Protein AF-A0A2C5Y3P7-F1 (afdb_monomer)

Solvent-accessible surface area (backbone atoms only — not comparable to full-atom values): 7846 Å² total; per-residue (Å²): 135,86,80,81,77,82,75,78,79,80,78,92,64,66,50,72,82,39,61,13,86,66,59,70,46,66,52,39,52,64,90,70,62,81,72,50,82,83,71,26,72,79,76,81,75,73,49,74,67,61,52,68,69,34,77,86,72,50,76,77,79,73,74,71,66,70,70,76,80,82,72,63,94,60,60,68,59,57,53,50,53,54,53,49,55,54,51,51,56,51,49,57,53,50,54,54,53,52,56,61,58,69,69,68,71,80,81,82,78,82,78,84,81,79,88,130

Foldseek 3Di:
DDDDDPDDDDPDAQPQPDAEPFQRDGRDYVVPDPDDNVNRDDPPDQDPVSVVPPPVPPPPPPCPPPPPPPDDPCPVVVVVVVVVVVVVVVVVVVVVVVVVVVPPDDDDDDDDDDDD

pLDDT: mean 73.57, std 14.07, range [42.94, 91.94]

Secondary structure (DSSP, 8-state):
-------PPP-SS--TTPBPTTT--BSS-TTS----TTTS----PPPHHHHHT-TTTS--------------TTHHHHHHHHHHHHHHHHHHHHHHHHHHHHT-------------

Mean predicted aligned error: 20.11 Å

Radius of gyration: 40.2 Å; Cα contacts (8 Å, |Δi|>4): 45; chains: 1; bounding box: 85×84×65 Å

Sequence (116 aa):
MYSHRSRGRPVRSTPAGVQCQKCLKRGHYSYECKASTQERPYAARPSRTQQLQNPKLVPKLTNEALEPLEKKKGVADEELAKREAARAKKQDSEELDDLATSSHTPQVVVVSKAST

Organism: NCBI:txid1399860

Structure (mmCIF, N/CA/C/O backbone):
data_AF-A0A2C5Y3P7-F1
#
_entry.id   AF-A0A2C5Y3P7-F1
#
loop_
_atom_site.group_PDB
_atom_site.id
_atom_site.type_symbol
_atom_site.label_atom_id
_atom_site.label_alt_id
_atom_site.label_comp_id
_atom_site.label_asym_id
_atom_site.label_entity_id
_atom_site.label_seq_id
_atom_site.pdbx_PDB_ins_code
_atom_site.Cartn_x
_atom_site.Cartn_y
_atom_site.Cartn_z
_atom_site.occupancy
_atom_site.B_iso_or_equiv
_atom_site.auth_seq_id
_atom_site.auth_comp_id
_atom_site.auth_asym_id
_atom_site.auth_atom_id
_atom_site.pdbx_PDB_model_num
ATOM 1 N N . MET A 1 1 ? -4.035 -19.595 12.571 1.00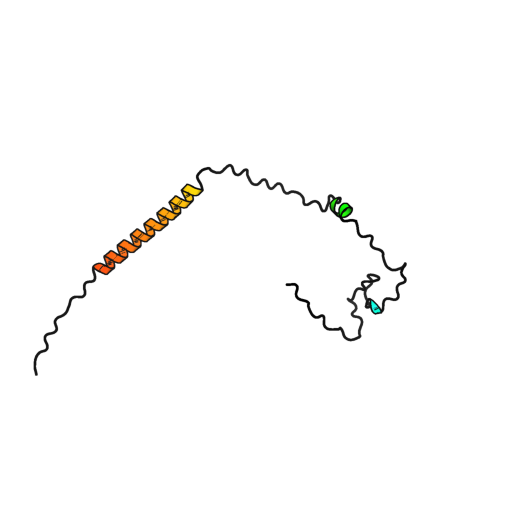 50.81 1 MET A N 1
ATOM 2 C CA . MET A 1 1 ? -3.495 -20.669 11.709 1.00 50.81 1 MET A CA 1
ATOM 3 C C . MET A 1 1 ? -3.625 -2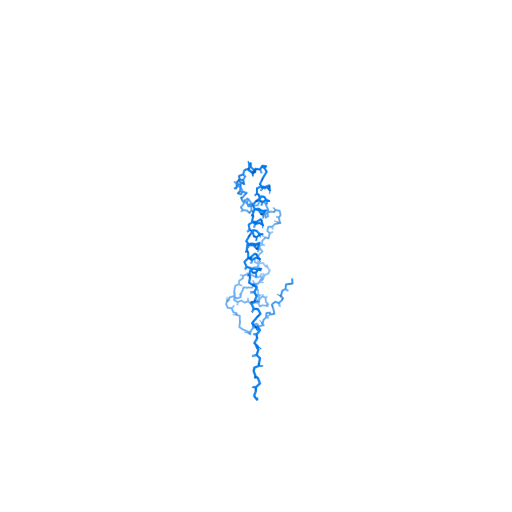0.215 10.261 1.00 50.81 1 MET A C 1
ATOM 5 O O . MET A 1 1 ? -4.738 -20.181 9.757 1.00 50.81 1 MET A O 1
ATOM 9 N N . TYR A 1 2 ? -2.551 -19.750 9.618 1.00 53.50 2 TYR A N 1
ATOM 10 C CA . TYR A 1 2 ? -2.636 -19.266 8.234 1.00 53.50 2 TYR A CA 1
ATOM 11 C C . TYR A 1 2 ? -2.493 -20.445 7.269 1.00 53.50 2 TYR A C 1
ATOM 13 O O . TYR A 1 2 ? -1.432 -21.055 7.176 1.00 53.50 2 TYR A O 1
ATOM 21 N N . SER A 1 3 ? -3.577 -20.789 6.576 1.00 48.97 3 SER A N 1
ATOM 22 C CA . SER A 1 3 ? -3.601 -21.870 5.593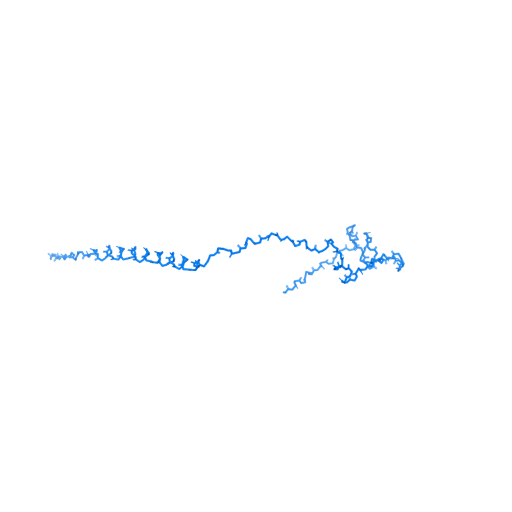 1.00 48.97 3 SER A CA 1
ATOM 23 C C . SER A 1 3 ? -2.714 -21.528 4.394 1.00 48.97 3 SER A C 1
ATOM 25 O O . SER A 1 3 ? -3.019 -20.626 3.608 1.00 48.97 3 SER A O 1
ATOM 27 N N . HIS A 1 4 ? -1.628 -22.279 4.218 1.00 55.91 4 HI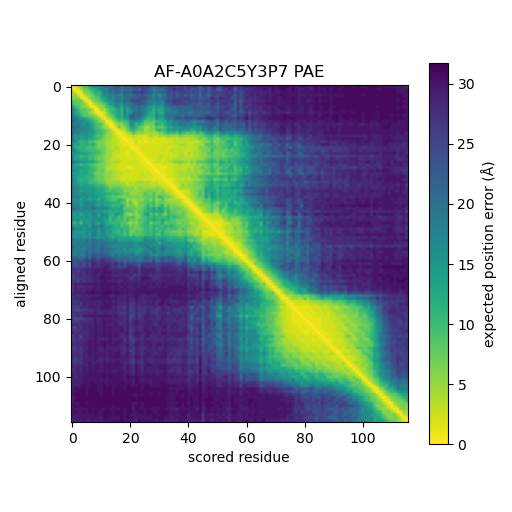S A N 1
ATOM 28 C CA . HIS A 1 4 ? -0.821 -22.237 3.005 1.00 55.91 4 HIS A CA 1
ATOM 29 C C . HIS A 1 4 ? -1.607 -22.885 1.863 1.00 55.91 4 HIS A C 1
ATOM 31 O O . HIS A 1 4 ? -1.617 -24.100 1.696 1.00 55.91 4 HIS A O 1
ATOM 37 N N . ARG A 1 5 ? -2.300 -22.061 1.072 1.00 57.34 5 ARG A N 1
ATOM 38 C CA . ARG A 1 5 ? -2.889 -22.493 -0.198 1.00 57.34 5 ARG A CA 1
ATOM 39 C C . ARG A 1 5 ? -1.767 -22.913 -1.144 1.00 57.34 5 ARG A C 1
ATOM 41 O O . ARG A 1 5 ? -1.060 -22.067 -1.693 1.00 57.34 5 ARG A O 1
ATOM 48 N N . SER A 1 6 ? -1.624 -24.220 -1.323 1.00 52.88 6 SER A N 1
ATOM 49 C CA . SER A 1 6 ? -0.765 -24.861 -2.314 1.00 52.88 6 SER A CA 1
ATOM 50 C C . SER A 1 6 ? -1.168 -24.381 -3.709 1.00 52.88 6 SER A C 1
ATOM 52 O O . SER A 1 6 ? -2.187 -24.793 -4.259 1.00 52.88 6 SER A O 1
ATOM 54 N N . ARG A 1 7 ? -0.404 -23.439 -4.270 1.00 62.91 7 ARG A N 1
ATOM 55 C CA . ARG A 1 7 ? -0.631 -22.918 -5.622 1.00 62.91 7 ARG A CA 1
ATOM 56 C C . ARG A 1 7 ? -0.181 -23.972 -6.629 1.00 62.91 7 ARG A C 1
ATOM 58 O O . ARG A 1 7 ? 1.017 -24.197 -6.782 1.00 62.91 7 ARG A O 1
ATOM 65 N N . GLY A 1 8 ? -1.141 -24.600 -7.306 1.00 61.78 8 GLY A N 1
ATOM 66 C CA . GLY A 1 8 ? -0.876 -25.448 -8.467 1.00 61.78 8 GLY A CA 1
ATOM 67 C C . GLY A 1 8 ? -0.000 -24.709 -9.480 1.00 61.78 8 GLY A C 1
ATOM 68 O O . GLY A 1 8 ? -0.229 -23.533 -9.773 1.00 61.78 8 GLY A O 1
ATOM 69 N N . ARG A 1 9 ? 1.046 -25.385 -9.966 1.00 63.88 9 ARG A N 1
ATOM 70 C CA . ARG A 1 9 ? 2.010 -24.832 -10.921 1.00 63.88 9 ARG A CA 1
ATOM 71 C C . ARG A 1 9 ? 1.315 -24.652 -12.278 1.00 63.88 9 ARG A C 1
ATOM 73 O O . ARG A 1 9 ? 0.913 -25.655 -12.862 1.00 63.88 9 ARG A O 1
ATOM 80 N N . PRO A 1 10 ? 1.177 -23.424 -12.804 1.00 62.03 10 PRO A N 1
ATOM 81 C CA . PRO A 1 10 ? 0.573 -23.226 -14.114 1.00 62.03 10 PRO A CA 1
ATOM 82 C C . PRO A 1 10 ? 1.463 -23.826 -15.214 1.00 62.03 10 PRO A C 1
ATOM 84 O O . PRO A 1 10 ? 2.692 -23.695 -15.201 1.00 62.03 10 PRO A O 1
ATOM 87 N N . VAL A 1 11 ? 0.829 -24.527 -16.153 1.00 60.88 11 VAL A N 1
ATOM 88 C CA . VAL A 1 11 ? 1.457 -25.183 -17.305 1.00 60.88 11 VAL A CA 1
ATOM 89 C C . VAL A 1 11 ? 1.797 -24.151 -18.383 1.00 60.88 11 VAL A C 1
ATOM 91 O O . VAL A 1 11 ? 0.906 -23.631 -19.033 1.00 60.88 11 VAL A O 1
ATOM 94 N N . ARG A 1 12 ? 3.101 -23.869 -18.517 1.00 67.06 12 ARG A N 1
ATOM 95 C CA . ARG A 1 12 ? 3.907 -23.354 -19.657 1.00 67.06 12 ARG A CA 1
ATOM 96 C C . ARG A 1 12 ? 3.407 -22.225 -20.586 1.00 67.06 12 ARG A C 1
ATOM 98 O O . ARG A 1 12 ? 4.246 -21.703 -21.308 1.00 67.06 12 ARG A O 1
ATOM 105 N N . SER A 1 13 ? 2.158 -21.777 -20.568 1.00 66.06 13 SER A N 1
ATOM 106 C CA . SER A 1 13 ? 1.719 -20.562 -21.270 1.00 66.06 13 SER A CA 1
ATOM 107 C C . SER A 1 13 ? 1.664 -19.396 -20.291 1.00 66.06 13 SER A C 1
ATOM 109 O O . SER A 1 13 ? 0.996 -19.510 -19.264 1.00 66.06 13 SER A O 1
ATOM 111 N N . THR A 1 14 ? 2.340 -18.282 -20.587 1.00 68.94 14 THR A N 1
ATOM 112 C CA . THR A 1 14 ? 2.212 -17.029 -19.832 1.00 68.94 14 THR A CA 1
ATOM 113 C C . THR A 1 14 ? 0.770 -16.532 -19.927 1.00 68.94 14 THR A C 1
ATOM 115 O O . THR A 1 14 ? 0.329 -16.103 -20.992 1.00 68.94 14 THR A O 1
ATOM 118 N N . PRO A 1 15 ? -0.022 -16.587 -18.845 1.00 75.12 15 PRO A N 1
ATOM 119 C CA . PRO A 1 15 ? -1.387 -16.103 -18.905 1.00 75.12 15 PRO A CA 1
ATOM 120 C C . PRO A 1 15 ? -1.346 -14.575 -19.016 1.00 75.12 15 PRO A C 1
ATOM 122 O O . PRO A 1 15 ? -0.616 -13.906 -18.279 1.00 75.12 15 PRO A O 1
ATOM 125 N N . ALA A 1 16 ? -2.159 -14.009 -19.909 1.00 74.31 16 ALA A N 1
ATOM 126 C CA . ALA A 1 16 ? -2.210 -12.566 -20.174 1.00 74.31 16 ALA A CA 1
ATOM 127 C C . ALA A 1 16 ? -2.473 -11.711 -18.911 1.00 74.31 16 ALA A C 1
ATOM 129 O O . ALA A 1 16 ? -2.111 -10.536 -18.857 1.00 74.31 16 ALA A O 1
ATOM 130 N N . GLY A 1 17 ? -3.065 -12.305 -17.868 1.00 82.94 17 GLY A N 1
ATOM 131 C CA . GLY A 1 17 ? -3.329 -11.656 -16.582 1.00 82.94 17 GLY A CA 1
ATOM 132 C C . GLY A 1 17 ? -2.172 -11.664 -15.574 1.00 82.94 17 GLY A C 1
ATOM 133 O O . GLY A 1 17 ? -2.274 -10.981 -14.557 1.00 82.94 17 GLY A O 1
ATOM 134 N N . VAL A 1 18 ? -1.076 -12.403 -15.802 1.00 87.56 18 VAL A N 1
ATOM 135 C CA . VAL A 1 18 ? 0.045 -12.419 -14.846 1.00 87.56 18 VAL A CA 1
ATOM 136 C C . VAL A 1 18 ? 0.816 -11.108 -14.918 1.00 87.56 18 VAL A C 1
ATOM 138 O O . VAL A 1 18 ? 1.351 -10.729 -15.961 1.00 87.56 18 VAL A O 1
ATOM 141 N N . GLN A 1 19 ? 0.878 -10.430 -13.771 1.00 89.88 19 GLN A N 1
ATOM 142 C CA . GLN A 1 19 ? 1.696 -9.246 -13.558 1.00 89.88 19 GLN A CA 1
ATOM 143 C C . GLN A 1 19 ? 3.057 -9.645 -12.984 1.00 89.88 19 GLN A C 1
ATOM 145 O O . GLN A 1 19 ? 3.157 -10.317 -11.954 1.00 89.88 19 GLN A O 1
ATOM 150 N N . CYS A 1 20 ? 4.120 -9.193 -13.636 1.00 90.75 20 CYS A N 1
ATOM 151 C CA . CYS A 1 20 ? 5.478 -9.401 -13.175 1.00 90.75 20 CYS A CA 1
ATOM 152 C C . CYS A 1 20 ? 5.769 -8.543 -11.933 1.00 90.75 20 CYS A C 1
ATOM 154 O O . CYS A 1 20 ? 5.666 -7.322 -11.973 1.00 90.75 20 CYS A O 1
ATOM 156 N N . GLN A 1 21 ? 6.225 -9.157 -10.837 1.00 88.12 21 GLN A N 1
ATOM 157 C CA . GLN A 1 21 ? 6.600 -8.437 -9.605 1.00 88.12 21 GLN A CA 1
ATOM 158 C C . GLN A 1 21 ? 7.848 -7.551 -9.759 1.00 88.12 21 GLN A C 1
ATOM 160 O O . GLN A 1 21 ? 8.108 -6.700 -8.915 1.00 88.12 21 GLN A O 1
ATOM 165 N N . LYS A 1 22 ? 8.656 -7.768 -10.807 1.00 90.06 22 LYS A N 1
ATOM 166 C CA . LYS A 1 22 ? 9.919 -7.048 -11.013 1.00 90.06 22 LYS A CA 1
ATOM 167 C C . LYS A 1 22 ? 9.739 -5.727 -11.751 1.00 90.06 22 LYS A C 1
ATOM 169 O O . LYS A 1 22 ? 10.407 -4.768 -11.384 1.00 90.06 22 LYS A O 1
ATOM 174 N N . CYS A 1 23 ? 8.907 -5.707 -12.790 1.00 89.94 23 CYS A N 1
ATOM 175 C CA . CYS A 1 23 ? 8.693 -4.547 -13.661 1.00 89.94 23 CYS A CA 1
ATOM 176 C C . CYS A 1 23 ? 7.237 -4.051 -13.666 1.00 89.94 23 CYS A C 1
ATOM 178 O O . CYS A 1 23 ? 6.935 -3.074 -14.340 1.00 89.94 23 CYS A O 1
ATOM 180 N N . LEU A 1 24 ? 6.333 -4.729 -12.948 1.00 88.50 24 LEU A N 1
ATOM 181 C CA . LEU A 1 24 ? 4.904 -4.417 -12.822 1.00 88.50 24 LEU A CA 1
ATOM 182 C C . LEU A 1 24 ? 4.096 -4.452 -14.133 1.00 88.50 24 LEU A C 1
ATOM 184 O O . LEU A 1 24 ? 2.907 -4.137 -14.110 1.00 88.50 24 LEU A O 1
ATOM 188 N N . LYS A 1 25 ? 4.686 -4.903 -15.247 1.00 88.56 25 LYS A N 1
ATOM 189 C CA . LYS A 1 25 ? 4.003 -5.125 -16.533 1.00 88.56 25 LYS A CA 1
ATOM 190 C C . LYS A 1 25 ? 3.318 -6.498 -16.572 1.00 88.56 25 LYS A C 1
ATOM 192 O O . LYS A 1 25 ? 3.722 -7.421 -15.861 1.00 88.56 25 LYS A O 1
ATOM 197 N N . ARG A 1 26 ? 2.279 -6.632 -17.400 1.00 89.88 26 ARG A N 1
ATOM 198 C CA . ARG A 1 26 ? 1.569 -7.902 -17.642 1.00 89.88 26 ARG A CA 1
ATOM 199 C C . ARG A 1 26 ? 2.179 -8.671 -18.819 1.00 89.88 26 ARG A C 1
ATOM 201 O O . ARG A 1 26 ? 2.864 -8.077 -19.647 1.00 89.88 26 ARG A O 1
ATOM 208 N N . GLY A 1 27 ? 1.929 -9.979 -18.883 1.00 88.62 27 GLY A N 1
ATOM 209 C CA . GLY A 1 27 ? 2.262 -10.824 -20.041 1.00 88.62 27 GLY A CA 1
ATOM 210 C C . GLY A 1 27 ? 3.508 -11.704 -19.898 1.00 88.62 27 GLY A C 1
ATOM 211 O O . GLY A 1 27 ? 3.832 -12.437 -20.825 1.00 88.62 27 GLY A O 1
ATOM 212 N N . HIS A 1 28 ? 4.198 -11.669 -18.754 1.00 89.44 28 HIS A N 1
ATOM 213 C CA . HIS A 1 28 ? 5.319 -12.569 -18.465 1.00 89.44 28 HIS A CA 1
ATOM 214 C C . HIS A 1 28 ? 5.457 -12.840 -16.967 1.00 89.44 28 HIS A C 1
ATOM 216 O O . HIS A 1 28 ? 5.058 -12.029 -16.125 1.00 89.44 28 HIS A O 1
ATOM 222 N N . TYR A 1 29 ? 6.057 -13.977 -16.625 1.00 89.19 29 TYR A N 1
ATOM 223 C CA . TYR A 1 29 ? 6.373 -14.295 -15.238 1.00 89.19 29 TYR A CA 1
ATOM 224 C C . TYR A 1 29 ? 7.629 -13.560 -14.753 1.00 89.19 29 TYR A C 1
ATOM 226 O O . TYR A 1 29 ? 8.492 -13.156 -15.529 1.00 89.19 29 TYR A O 1
ATOM 234 N N . SER A 1 30 ? 7.789 -13.433 -13.433 1.00 88.62 30 SER A N 1
ATOM 235 C CA . SER A 1 30 ? 8.952 -12.765 -12.828 1.00 88.62 30 SER A CA 1
ATOM 236 C C . SER A 1 30 ? 10.306 -13.403 -13.180 1.00 88.62 30 SER A C 1
ATOM 238 O O . SER A 1 30 ? 11.326 -12.709 -13.117 1.00 88.62 30 SER A O 1
ATOM 240 N N . TYR A 1 31 ? 10.329 -14.688 -13.558 1.00 88.38 31 TYR A N 1
ATOM 241 C CA . TYR A 1 31 ? 11.536 -15.406 -13.989 1.00 88.38 31 TYR A CA 1
ATOM 242 C C . TYR A 1 31 ? 11.924 -15.146 -15.456 1.00 88.38 31 TYR A C 1
ATOM 244 O O . TYR A 1 31 ? 13.077 -15.348 -15.809 1.00 88.38 31 TYR A O 1
ATOM 252 N N . GLU A 1 32 ? 11.013 -14.627 -16.283 1.00 89.75 32 GLU A N 1
ATOM 253 C CA . GLU A 1 32 ? 11.247 -14.311 -17.708 1.00 89.75 32 GLU A CA 1
ATOM 254 C C . GLU A 1 32 ? 11.474 -12.809 -17.939 1.00 89.75 32 GLU A C 1
ATOM 256 O O . GLU A 1 32 ? 11.645 -12.348 -19.066 1.00 89.75 32 GLU A O 1
ATOM 261 N N . CYS A 1 33 ? 11.436 -12.015 -16.868 1.00 89.81 33 CYS A N 1
ATOM 262 C CA . CYS A 1 33 ? 11.533 -10.565 -16.935 1.00 89.81 33 CYS A CA 1
ATOM 263 C C . CYS A 1 33 ? 12.931 -10.120 -17.386 1.00 89.81 33 CYS A C 1
ATOM 265 O O . CYS A 1 33 ? 13.885 -10.205 -16.614 1.00 89.81 33 CYS A O 1
ATOM 267 N N . LYS A 1 34 ? 13.010 -9.569 -18.603 1.00 88.50 34 LYS A N 1
ATOM 268 C CA . LYS A 1 34 ? 14.229 -9.000 -19.207 1.00 88.50 34 LYS A CA 1
ATOM 269 C C . LYS A 1 34 ? 14.459 -7.513 -18.896 1.00 88.50 34 LYS A C 1
ATOM 271 O O . LYS A 1 34 ? 15.452 -6.959 -19.345 1.00 88.50 34 LYS A O 1
ATOM 276 N N . ALA A 1 35 ? 13.548 -6.865 -18.165 1.00 86.56 35 ALA A N 1
ATOM 277 C CA . ALA A 1 35 ? 13.666 -5.441 -17.843 1.00 86.56 35 ALA A CA 1
ATOM 278 C C . ALA A 1 35 ? 14.951 -5.156 -17.047 1.00 86.56 35 ALA A C 1
ATOM 280 O O . ALA A 1 35 ? 15.215 -5.815 -16.033 1.00 86.56 35 ALA A O 1
ATOM 281 N N . SER A 1 36 ? 15.716 -4.163 -17.501 1.00 84.19 36 SER A N 1
ATOM 282 C CA . SER A 1 36 ? 16.934 -3.696 -16.836 1.00 84.19 36 SER A CA 1
ATOM 283 C C . SER A 1 36 ? 16.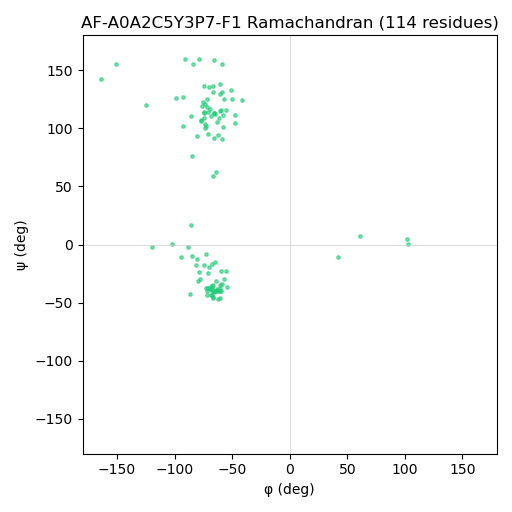617 -3.066 -15.474 1.00 84.19 36 SER A C 1
ATOM 285 O O . SER A 1 36 ? 15.491 -2.639 -15.220 1.00 84.19 36 SER A O 1
ATOM 287 N N . THR A 1 37 ? 17.594 -2.981 -14.565 1.00 78.31 37 THR A N 1
ATOM 288 C CA . THR A 1 37 ? 17.378 -2.418 -13.216 1.00 78.31 37 THR A CA 1
ATOM 289 C C . THR A 1 37 ? 16.844 -0.983 -13.242 1.00 78.31 37 THR A C 1
ATOM 291 O O . THR A 1 37 ? 16.084 -0.623 -12.350 1.00 78.31 37 THR A O 1
ATOM 294 N N . GLN A 1 38 ? 17.178 -0.192 -14.266 1.00 77.62 38 GLN A N 1
ATOM 295 C CA . GLN A 1 38 ? 16.687 1.182 -14.408 1.00 77.62 38 GLN A CA 1
ATOM 296 C C . GLN A 1 38 ? 15.259 1.272 -14.962 1.00 77.62 38 GLN A C 1
ATOM 298 O O . GLN A 1 38 ? 14.511 2.163 -14.581 1.00 77.62 38 GLN A O 1
ATOM 303 N N . GLU A 1 39 ? 14.845 0.328 -15.811 1.00 79.00 39 GLU A N 1
ATOM 304 C CA . GLU A 1 39 ? 13.464 0.257 -16.310 1.00 79.00 39 GLU A CA 1
ATOM 305 C C . GLU A 1 39 ? 12.473 -0.258 -15.265 1.00 79.00 39 GLU A C 1
ATOM 307 O O . GLU A 1 39 ? 11.259 -0.125 -15.437 1.00 79.00 39 GLU A O 1
ATOM 312 N N . ARG A 1 40 ? 12.969 -0.904 -14.203 1.00 83.00 40 ARG A N 1
ATOM 313 C CA . ARG A 1 40 ? 12.134 -1.414 -13.116 1.00 83.00 40 ARG A CA 1
ATOM 314 C C . ARG A 1 40 ? 11.616 -0.222 -12.316 1.00 83.00 40 ARG A C 1
ATOM 316 O O . ARG A 1 40 ? 12.417 0.446 -11.666 1.00 83.00 40 ARG A O 1
ATOM 323 N N . PRO A 1 41 ? 10.295 0.038 -12.320 1.00 84.19 41 PRO A N 1
ATOM 324 C CA . PRO A 1 41 ? 9.754 1.189 -11.618 1.00 84.19 41 PRO A CA 1
ATOM 325 C C . PRO A 1 41 ? 10.065 1.082 -10.126 1.00 84.19 41 PRO A C 1
ATOM 327 O O . PRO A 1 41 ? 9.569 0.182 -9.441 1.00 84.19 41 PRO A O 1
ATOM 330 N N . TYR A 1 42 ? 10.883 2.000 -9.614 1.00 75.88 42 TYR A N 1
ATOM 331 C CA . TYR A 1 42 ? 11.059 2.155 -8.180 1.00 75.88 42 TYR A CA 1
ATOM 332 C C . TYR A 1 42 ? 9.886 2.973 -7.643 1.00 75.88 42 TYR A C 1
ATOM 334 O O . TYR A 1 42 ? 9.891 4.202 -7.661 1.00 75.88 42 TYR A O 1
ATOM 342 N N . ALA A 1 43 ? 8.845 2.283 -7.183 1.00 73.88 43 ALA A N 1
ATOM 343 C CA . ALA A 1 43 ? 7.806 2.924 -6.394 1.00 73.88 43 ALA A CA 1
ATOM 344 C C . ALA A 1 43 ? 8.389 3.213 -5.005 1.00 73.88 43 ALA A C 1
ATOM 346 O O . ALA A 1 43 ? 8.520 2.300 -4.183 1.00 73.88 43 ALA A O 1
ATOM 347 N N . ALA A 1 44 ? 8.769 4.470 -4.757 1.00 80.94 44 ALA A N 1
ATOM 348 C CA . ALA A 1 44 ? 9.203 4.903 -3.437 1.00 80.94 44 ALA A CA 1
ATOM 349 C C . ALA A 1 44 ? 8.094 4.580 -2.431 1.00 80.94 44 ALA A C 1
ATOM 351 O O . ALA A 1 44 ? 6.970 5.077 -2.527 1.00 80.94 44 ALA A O 1
ATOM 352 N N . ARG A 1 45 ? 8.396 3.690 -1.487 1.00 81.00 45 ARG A N 1
ATOM 353 C CA . ARG A 1 45 ? 7.469 3.365 -0.410 1.00 81.00 45 ARG A CA 1
ATOM 354 C C . ARG A 1 45 ? 7.517 4.514 0.591 1.00 81.00 45 ARG A C 1
ATOM 356 O O . ARG A 1 45 ? 8.594 4.744 1.141 1.00 81.00 45 ARG A O 1
ATOM 363 N N . PRO A 1 46 ? 6.402 5.217 0.849 1.00 85.69 46 PRO A N 1
ATOM 364 C CA . PRO A 1 46 ? 6.402 6.236 1.881 1.00 85.69 46 PRO A CA 1
ATOM 365 C C . PRO A 1 46 ? 6.743 5.582 3.217 1.00 85.69 46 PRO A C 1
ATOM 367 O O . PRO A 1 46 ? 6.266 4.477 3.511 1.00 85.69 46 PRO A O 1
ATOM 370 N N . SER A 1 47 ? 7.577 6.250 4.013 1.00 87.62 47 SER A N 1
ATOM 371 C CA . SER A 1 47 ? 7.906 5.774 5.355 1.00 87.62 47 SER A CA 1
ATOM 372 C C . SER A 1 47 ? 6.629 5.664 6.194 1.00 87.62 47 SER A C 1
ATOM 374 O O . SER A 1 47 ? 5.639 6.351 5.940 1.00 87.62 47 SER A O 1
ATOM 376 N N . ARG A 1 48 ? 6.620 4.806 7.220 1.00 84.00 48 ARG A N 1
ATOM 377 C CA . ARG A 1 48 ? 5.452 4.656 8.107 1.00 84.00 48 ARG A CA 1
ATOM 378 C C . ARG A 1 48 ? 5.014 6.003 8.703 1.00 84.00 48 ARG A C 1
ATOM 380 O O . ARG A 1 48 ? 3.822 6.257 8.819 1.00 84.00 48 ARG A O 1
ATOM 387 N N . THR A 1 49 ? 5.963 6.880 9.030 1.00 85.00 49 THR A N 1
ATOM 388 C CA . THR A 1 49 ? 5.681 8.240 9.513 1.00 85.00 49 THR A CA 1
ATOM 389 C C . THR A 1 49 ? 5.064 9.117 8.423 1.00 85.00 49 THR A C 1
ATOM 391 O O . THR A 1 49 ? 4.056 9.767 8.678 1.00 85.00 49 THR A O 1
ATOM 394 N N . GLN A 1 50 ? 5.578 9.064 7.191 1.00 85.25 50 GLN A N 1
ATOM 395 C CA . GLN A 1 50 ? 5.007 9.770 6.038 1.00 85.25 50 GLN A CA 1
ATOM 396 C C . GLN A 1 50 ? 3.601 9.263 5.678 1.00 85.25 50 GLN A C 1
ATOM 398 O O . GLN A 1 50 ? 2.762 10.028 5.215 1.00 85.25 50 GLN A O 1
ATOM 403 N N . GLN A 1 51 ? 3.311 7.981 5.917 1.00 83.44 51 GLN A N 1
ATOM 404 C CA . GLN A 1 51 ? 1.967 7.423 5.756 1.00 83.44 51 GLN A CA 1
ATOM 405 C C . GLN A 1 51 ? 0.993 8.015 6.780 1.00 83.44 51 GLN A C 1
ATOM 407 O O . GLN A 1 51 ? -0.094 8.442 6.399 1.00 83.44 51 GLN A O 1
ATOM 412 N N . LEU A 1 52 ? 1.393 8.090 8.053 1.00 82.19 52 LEU A N 1
ATOM 413 C CA . LEU A 1 52 ? 0.564 8.618 9.143 1.00 82.19 52 LEU A CA 1
ATOM 414 C C . LEU A 1 52 ? 0.359 10.139 9.078 1.00 82.19 52 LEU A C 1
ATOM 416 O O . LEU A 1 52 ? -0.641 10.637 9.578 1.00 82.19 52 LEU A O 1
ATOM 420 N N . GLN A 1 53 ? 1.266 10.872 8.430 1.00 82.81 53 GLN A N 1
ATOM 421 C CA . GLN A 1 53 ? 1.130 12.314 8.198 1.00 82.81 53 GLN A CA 1
ATOM 422 C C . GLN A 1 53 ? 0.078 12.672 7.135 1.00 82.81 53 GLN A C 1
ATOM 424 O O . GLN A 1 53 ? -0.235 13.849 6.969 1.00 82.81 53 GLN A O 1
ATOM 429 N N . ASN A 1 54 ? -0.486 11.698 6.411 1.00 78.62 54 ASN A N 1
ATOM 430 C CA . ASN A 1 54 ? -1.513 11.981 5.414 1.00 78.62 54 ASN A CA 1
ATOM 431 C C . ASN A 1 54 ? -2.850 12.307 6.096 1.00 78.62 54 ASN A C 1
ATOM 433 O O . ASN A 1 54 ? -3.494 11.394 6.620 1.00 78.62 54 ASN A O 1
ATOM 437 N N . PRO A 1 55 ? -3.367 13.544 5.981 1.00 78.06 55 PRO A N 1
ATOM 438 C CA . PRO A 1 55 ? -4.638 13.928 6.600 1.00 78.06 55 PRO A CA 1
ATOM 439 C C . PRO A 1 55 ? -5.841 13.166 6.017 1.00 78.06 55 PRO A C 1
ATOM 441 O O . PRO A 1 55 ? -6.914 13.150 6.602 1.00 78.06 55 PRO A O 1
ATOM 444 N N . LYS A 1 56 ? -5.662 12.507 4.864 1.00 75.25 56 LYS A N 1
ATOM 445 C CA . LYS A 1 56 ? -6.668 11.655 4.211 1.00 75.25 56 LYS A CA 1
ATOM 446 C C . LYS A 1 56 ? -6.790 10.261 4.836 1.00 75.25 56 LYS A C 1
ATOM 448 O O . LYS A 1 56 ? -7.814 9.615 4.654 1.00 75.25 56 LYS A O 1
ATOM 453 N N . LEU A 1 57 ? -5.734 9.785 5.502 1.00 68.94 57 LEU A N 1
ATOM 454 C CA . LEU A 1 57 ? -5.705 8.493 6.196 1.00 68.94 57 LEU A CA 1
ATOM 455 C C . LEU A 1 57 ? -6.053 8.632 7.678 1.00 68.94 57 LEU A C 1
ATOM 457 O O . LEU A 1 57 ? -6.264 7.621 8.342 1.00 68.94 57 LEU A O 1
ATOM 461 N N . VAL A 1 58 ? -6.118 9.865 8.188 1.00 74.06 58 VAL A N 1
ATOM 462 C CA . VAL A 1 58 ? -6.657 10.136 9.516 1.00 74.06 58 VAL A CA 1
ATOM 463 C C . VAL A 1 58 ? -8.142 9.780 9.462 1.00 74.06 58 VAL A C 1
ATOM 465 O O . VAL A 1 58 ? -8.885 10.425 8.713 1.00 74.06 58 VAL A O 1
ATOM 468 N N . PRO A 1 59 ? -8.590 8.740 10.191 1.00 76.12 59 PRO A N 1
ATOM 469 C CA . PRO A 1 59 ? -10.009 8.461 10.281 1.00 76.12 59 PRO A CA 1
ATOM 470 C C . PRO A 1 59 ? -10.669 9.723 10.823 1.00 76.12 59 PRO A C 1
ATOM 472 O O . PRO A 1 59 ? -10.249 10.256 11.853 1.00 76.12 59 PRO A O 1
ATOM 475 N N . LYS A 1 60 ? -11.665 10.240 10.096 1.00 72.31 60 LYS A N 1
ATOM 476 C CA . LYS A 1 60 ? -12.494 11.324 10.614 1.00 72.31 60 LYS A CA 1
ATOM 477 C C . LYS A 1 60 ? -13.091 10.771 11.894 1.00 72.31 60 LYS A C 1
ATOM 479 O O . LYS A 1 60 ? -13.854 9.812 11.822 1.00 72.31 60 LYS A O 1
ATOM 484 N N . LEU A 1 61 ? -12.676 11.312 13.036 1.00 67.25 61 LEU A N 1
ATOM 485 C CA . LEU A 1 61 ? -13.315 11.009 14.301 1.00 67.25 61 LEU A CA 1
ATOM 486 C C . LEU A 1 61 ? -14.745 11.508 14.139 1.00 67.25 61 LEU A C 1
ATOM 488 O O . LEU A 1 61 ? -15.021 12.702 14.254 1.00 67.25 61 LEU A O 1
ATOM 492 N N . THR A 1 62 ? -15.636 10.606 13.740 1.00 65.00 62 THR A N 1
ATOM 493 C CA . THR A 1 62 ? -17.061 10.820 13.846 1.00 65.00 62 THR A CA 1
ATOM 494 C C . THR A 1 62 ? -17.298 10.864 15.338 1.00 65.00 62 THR A C 1
ATOM 496 O O . THR A 1 62 ? -17.495 9.841 15.987 1.00 65.00 62 THR A O 1
ATOM 499 N N . ASN A 1 63 ? -17.240 12.075 15.885 1.00 59.44 63 ASN A N 1
ATOM 500 C CA . ASN A 1 63 ? -17.986 12.425 17.073 1.00 59.44 63 ASN A CA 1
ATOM 501 C C . ASN A 1 63 ? -19.474 12.320 16.694 1.00 59.44 63 ASN A C 1
ATOM 503 O O . ASN A 1 63 ? -20.198 13.310 16.690 1.00 59.44 63 ASN A O 1
ATOM 507 N N . GLU A 1 64 ? -19.934 11.119 16.329 1.00 61.69 64 GLU A N 1
ATOM 508 C CA . GLU A 1 64 ? -21.242 10.681 16.772 1.00 61.69 64 GLU A CA 1
ATOM 509 C C . GLU A 1 64 ? -21.089 10.733 18.276 1.00 61.69 64 GLU A C 1
ATOM 511 O O . GLU A 1 64 ? -20.488 9.855 18.895 1.00 61.69 64 GLU A O 1
ATOM 516 N N . ALA A 1 65 ? -21.440 11.896 18.819 1.00 60.53 65 ALA A N 1
ATOM 517 C CA . ALA A 1 65 ? -21.601 12.086 20.228 1.00 60.53 65 ALA A CA 1
ATOM 518 C C . ALA A 1 65 ? -22.450 10.899 20.659 1.00 60.53 65 ALA A C 1
ATOM 520 O O . ALA A 1 65 ? -23.636 10.835 20.337 1.00 60.53 65 ALA A O 1
ATOM 521 N N . LEU A 1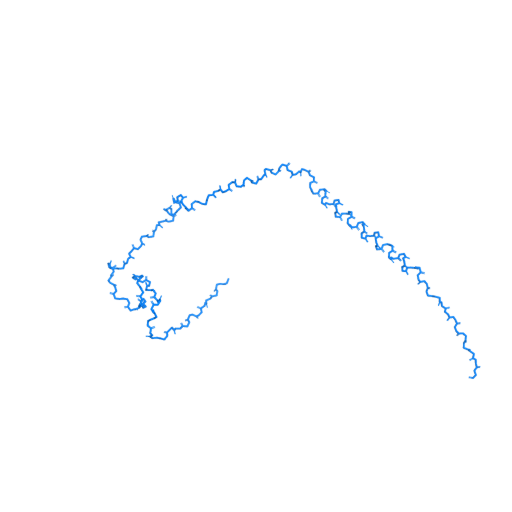 66 ? -21.815 9.920 21.310 1.00 61.62 66 LEU A N 1
ATOM 522 C CA . LEU A 1 66 ? -22.533 9.068 22.229 1.00 61.62 66 LEU A CA 1
ATOM 523 C C . LEU A 1 66 ? -23.300 10.083 23.058 1.00 61.62 66 LEU A C 1
ATOM 525 O O . LEU A 1 66 ? -22.657 10.921 23.703 1.00 61.62 66 LEU A O 1
ATOM 529 N N . GLU A 1 67 ? -24.630 10.113 22.903 1.00 63.62 67 GLU A N 1
ATOM 530 C CA . GLU A 1 67 ? -25.473 10.942 23.752 1.00 63.62 67 GLU A CA 1
ATOM 531 C C . GLU A 1 67 ? -24.900 10.776 25.156 1.00 63.62 67 GLU A C 1
ATOM 533 O O . GLU A 1 67 ? -24.677 9.624 25.566 1.00 63.62 67 GLU A O 1
ATOM 538 N N . PRO A 1 68 ? -24.532 11.875 25.837 1.00 60.28 68 PRO A N 1
ATOM 539 C CA . PRO A 1 68 ? -23.956 11.759 27.159 1.00 60.28 68 PRO A CA 1
ATOM 540 C C . PRO A 1 68 ? -24.901 10.853 27.942 1.00 60.28 68 PRO A C 1
ATOM 542 O O . PRO A 1 68 ? -26.118 11.052 27.907 1.00 60.28 68 PRO A O 1
ATOM 545 N N . LEU A 1 69 ? -24.347 9.777 28.509 1.00 59.75 69 LEU A N 1
ATOM 546 C CA . LEU A 1 69 ? -25.067 8.728 29.230 1.00 59.75 69 LEU A CA 1
ATOM 547 C C . LEU A 1 69 ? -25.660 9.306 30.526 1.00 59.75 69 LEU A C 1
ATOM 549 O O . LEU A 1 69 ? -25.361 8.865 31.628 1.00 59.75 69 LEU A O 1
ATOM 553 N N . GLU A 1 70 ? -26.509 10.318 30.412 1.00 61.09 70 GLU A N 1
ATOM 554 C CA . GLU A 1 70 ? -27.225 10.978 31.496 1.00 61.09 70 GLU A CA 1
ATOM 555 C C . GLU A 1 70 ? -28.525 10.240 31.822 1.00 61.09 70 GLU A C 1
ATOM 557 O O . GLU A 1 70 ? -29.404 10.750 32.515 1.00 61.09 70 GLU A O 1
ATOM 562 N N . LYS A 1 71 ? -28.652 8.989 31.370 1.00 59.88 71 LYS A N 1
ATOM 563 C CA . LYS A 1 71 ? -29.703 8.082 31.812 1.00 59.88 71 LYS A CA 1
ATOM 564 C C . LYS A 1 71 ? -29.061 6.798 32.335 1.00 59.88 71 LYS A C 1
ATOM 566 O O . LYS A 1 71 ? -28.406 6.113 31.568 1.00 59.88 71 LYS A O 1
ATOM 571 N N . LYS A 1 72 ? -29.219 6.349 33.578 1.00 60.94 72 LYS A N 1
ATOM 572 C CA . LYS A 1 72 ? -29.966 6.779 34.770 1.00 60.94 72 LYS A CA 1
ATOM 573 C C . LYS A 1 72 ? -29.327 5.992 35.931 1.00 60.94 72 LYS A C 1
ATOM 575 O O . LYS A 1 72 ? -29.012 4.815 35.755 1.00 60.94 72 LYS A O 1
ATOM 580 N N . LYS A 1 73 ? -29.170 6.573 37.123 1.00 67.00 73 LYS A N 1
ATOM 581 C CA . LYS A 1 73 ? -28.990 5.747 38.334 1.00 67.00 73 LYS A CA 1
ATOM 582 C C . LYS A 1 73 ? -30.232 4.841 38.460 1.00 67.00 73 LYS A C 1
ATOM 584 O O . LYS A 1 73 ? -31.334 5.355 38.307 1.00 67.00 73 LYS A O 1
ATOM 589 N N . GLY A 1 74 ? -30.062 3.534 38.679 1.00 71.62 74 GLY A N 1
ATOM 590 C CA . GLY A 1 74 ? -31.181 2.603 38.930 1.00 71.62 74 GLY A CA 1
ATOM 591 C C . GLY A 1 74 ? -31.643 1.710 37.765 1.00 71.62 74 GLY A C 1
ATOM 592 O O . GLY A 1 74 ? -32.594 0.958 37.935 1.00 71.62 74 GLY A O 1
ATOM 593 N N . VAL A 1 75 ? -30.974 1.712 36.601 1.00 78.62 75 VAL A N 1
ATOM 594 C CA . VAL A 1 75 ? -31.315 0.774 35.498 1.00 78.62 75 VAL A CA 1
ATOM 595 C C . VAL A 1 75 ? -31.147 -0.695 35.921 1.00 78.62 75 VAL A C 1
ATOM 597 O O . VAL A 1 75 ? -31.935 -1.547 35.520 1.00 78.62 75 VAL A O 1
ATOM 600 N N . ALA A 1 76 ? -30.157 -0.981 36.772 1.00 80.19 76 ALA A N 1
ATOM 601 C CA . ALA A 1 76 ? -29.919 -2.321 37.303 1.00 80.19 76 ALA A CA 1
ATOM 602 C C . ALA A 1 76 ? -31.067 -2.809 38.207 1.00 80.19 76 ALA A C 1
ATOM 604 O O . ALA A 1 76 ? -31.483 -3.960 38.094 1.00 80.19 76 ALA A O 1
ATOM 605 N N . ASP A 1 77 ? -31.621 -1.930 39.048 1.00 87.31 77 ASP A N 1
ATOM 606 C CA . ASP A 1 77 ? -32.723 -2.273 39.956 1.00 87.31 77 ASP A CA 1
ATOM 607 C C . ASP A 1 77 ? -34.023 -2.533 39.179 1.00 87.31 77 ASP A C 1
ATOM 609 O O . ASP A 1 77 ? -34.752 -3.480 39.471 1.00 87.31 77 ASP A O 1
ATOM 613 N N . GLU A 1 78 ? -34.284 -1.752 38.122 1.00 84.31 78 GLU A N 1
ATOM 614 C CA . GLU A 1 78 ? -35.419 -1.984 37.221 1.00 84.31 78 GLU A CA 1
ATOM 615 C C . GLU A 1 78 ? -35.321 -3.330 36.486 1.00 84.31 78 GLU A C 1
ATOM 617 O O . GLU A 1 78 ? -36.336 -3.994 36.258 1.00 84.31 78 GLU A O 1
ATOM 622 N N . GLU A 1 79 ? -34.118 -3.734 36.074 1.00 87.44 79 GLU A N 1
ATOM 623 C CA . GLU A 1 79 ? -33.902 -5.008 35.385 1.00 87.44 79 GLU A CA 1
ATOM 624 C C . GLU A 1 79 ? -34.039 -6.202 36.343 1.00 87.44 79 GLU A C 1
ATOM 626 O O . GLU A 1 79 ? -34.679 -7.202 35.998 1.00 87.44 79 GLU A O 1
ATOM 631 N N . LEU A 1 80 ? -33.520 -6.075 37.570 1.00 89.38 80 LEU A N 1
ATOM 632 C CA . LEU A 1 80 ? -33.678 -7.080 38.623 1.00 89.38 80 LEU A CA 1
ATOM 633 C C . LEU A 1 80 ? -35.150 -7.266 39.013 1.00 89.38 80 LEU A C 1
ATOM 635 O O . LEU A 1 80 ? -35.631 -8.400 39.011 1.00 89.38 80 LEU A O 1
ATOM 639 N N . ALA A 1 81 ? -35.895 -6.177 39.223 1.00 91.00 81 ALA A N 1
ATOM 640 C CA . ALA A 1 81 ? -37.319 -6.234 39.556 1.00 91.00 81 ALA A CA 1
ATOM 641 C C . ALA A 1 81 ? -38.153 -6.915 38.454 1.00 91.00 81 ALA A C 1
ATOM 643 O O . ALA A 1 81 ? -39.031 -7.732 38.738 1.00 91.00 81 ALA A O 1
ATOM 644 N N . LYS A 1 82 ? -37.853 -6.649 37.173 1.00 91.31 82 LYS A N 1
ATOM 645 C CA . LYS A 1 82 ? -38.510 -7.330 36.039 1.00 91.31 82 LYS A CA 1
ATOM 646 C C . LYS A 1 82 ? -38.235 -8.833 36.039 1.00 91.31 82 LYS A C 1
ATOM 648 O O . LYS A 1 82 ? -39.132 -9.625 35.745 1.00 91.31 82 LYS A O 1
ATOM 653 N N . ARG A 1 83 ? -37.002 -9.234 36.361 1.00 90.94 83 ARG A N 1
ATOM 654 C CA . ARG A 1 83 ? -36.594 -10.643 36.389 1.00 90.94 83 ARG A CA 1
ATOM 655 C C . ARG A 1 83 ? -37.217 -11.398 37.564 1.00 90.94 83 ARG A C 1
ATOM 657 O O . ARG A 1 83 ? -37.611 -12.549 37.388 1.00 90.94 83 ARG A O 1
ATOM 664 N N . GLU A 1 84 ? -37.342 -10.764 38.726 1.00 91.94 84 GLU A N 1
ATOM 665 C CA . GLU A 1 84 ? -38.036 -11.332 39.888 1.00 91.94 84 GLU A CA 1
ATOM 666 C C . GLU A 1 84 ? -39.539 -11.458 39.649 1.00 91.94 84 GLU A C 1
ATOM 668 O O . GLU A 1 84 ? -40.097 -12.528 39.881 1.00 91.94 84 GLU A O 1
ATOM 673 N N . ALA A 1 85 ? -40.179 -10.438 39.070 1.00 90.19 85 ALA A N 1
ATOM 674 C CA . ALA A 1 85 ? -41.592 -10.505 38.702 1.00 90.19 85 ALA A CA 1
ATOM 675 C C . ALA A 1 85 ? -41.881 -11.622 37.683 1.00 90.19 85 ALA A C 1
ATOM 677 O O . ALA A 1 85 ? -42.910 -12.290 37.763 1.00 90.19 85 ALA A O 1
ATOM 678 N N . ALA A 1 86 ? -40.974 -11.862 36.730 1.00 89.81 86 ALA A N 1
ATOM 679 C CA . ALA A 1 86 ? -41.090 -12.989 35.806 1.00 89.81 86 ALA A CA 1
ATOM 680 C C . ALA A 1 86 ? -40.943 -14.346 36.517 1.00 89.81 86 ALA A C 1
ATOM 682 O O . ALA A 1 86 ? -41.606 -15.311 36.144 1.00 89.81 86 ALA A O 1
ATOM 683 N N . ARG A 1 87 ? -40.087 -14.420 37.544 1.00 87.75 87 ARG A N 1
ATOM 684 C CA . ARG A 1 87 ? -39.867 -15.639 38.327 1.00 87.75 87 ARG A CA 1
ATOM 685 C C . ARG A 1 87 ? -41.072 -15.957 39.219 1.00 87.75 87 ARG A C 1
ATOM 687 O O . ARG A 1 87 ? -41.510 -17.099 39.213 1.00 87.75 87 ARG A O 1
ATOM 694 N N . ALA A 1 88 ? -41.644 -14.951 39.882 1.00 89.38 88 ALA A N 1
ATOM 695 C CA . ALA A 1 88 ? -42.856 -15.091 40.692 1.00 89.38 88 ALA A CA 1
ATOM 696 C C . ALA A 1 88 ? -44.049 -15.575 39.853 1.00 89.38 88 ALA A C 1
ATOM 698 O O . ALA A 1 88 ? -44.691 -16.555 40.199 1.00 89.38 88 ALA A O 1
ATOM 699 N N . LYS A 1 89 ? -44.266 -14.989 38.667 1.00 87.12 89 LYS A N 1
ATOM 700 C CA . LYS A 1 89 ? -45.335 -15.430 37.751 1.00 87.12 89 LYS A CA 1
ATOM 701 C C . LYS A 1 89 ? -45.212 -16.894 37.320 1.00 87.12 89 LYS A C 1
ATOM 703 O O . LYS A 1 89 ? -46.228 -17.539 37.094 1.00 87.12 89 LYS A O 1
ATOM 708 N N . LYS A 1 90 ? -43.982 -17.399 37.164 1.00 86.12 90 LYS A N 1
ATOM 709 C CA . LYS A 1 90 ? -43.734 -18.803 36.810 1.00 86.12 90 LYS A CA 1
ATOM 710 C C . LYS A 1 90 ? -44.027 -19.739 37.986 1.00 86.12 90 LYS A C 1
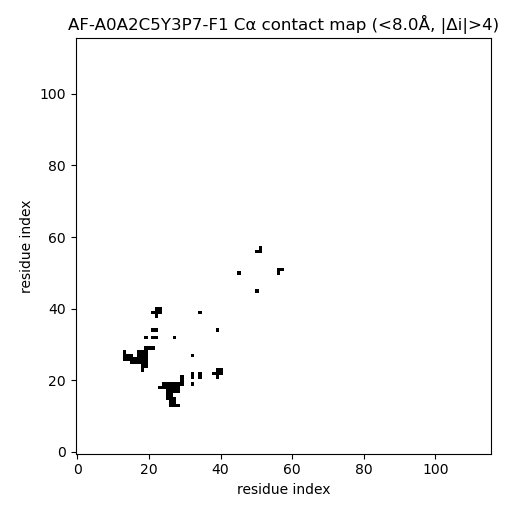ATOM 712 O O . LYS A 1 90 ? -44.566 -20.815 37.770 1.00 86.12 90 LYS A O 1
ATOM 717 N N . GLN A 1 91 ? -43.703 -19.312 39.206 1.00 83.62 91 GLN A N 1
ATOM 718 C CA . GLN A 1 91 ? -44.014 -20.067 40.421 1.00 83.62 91 GLN A CA 1
ATOM 719 C C . GLN A 1 91 ? -45.523 -20.143 40.660 1.00 83.62 91 GLN A C 1
ATOM 721 O O . GLN A 1 91 ? -46.027 -21.239 40.867 1.00 83.62 91 GLN A O 1
ATOM 726 N N . ASP A 1 92 ? -46.245 -19.028 40.511 1.00 82.56 92 ASP A N 1
ATOM 727 C CA . ASP A 1 92 ? -47.707 -19.016 40.633 1.00 82.56 92 ASP A CA 1
ATOM 728 C C . ASP A 1 92 ? -48.366 -19.950 39.603 1.00 82.56 92 ASP A C 1
ATOM 730 O O . ASP A 1 92 ? -49.317 -20.655 39.928 1.00 82.56 92 ASP A O 1
ATOM 734 N N . SER A 1 93 ? -47.867 -19.996 38.358 1.00 81.00 93 SER A N 1
ATOM 735 C CA . SER A 1 93 ? -48.399 -20.938 37.362 1.00 81.00 93 SER A CA 1
ATOM 736 C C . SER A 1 93 ? -48.126 -22.399 37.723 1.00 81.00 93 SER A C 1
ATOM 738 O O . SER A 1 93 ? -49.020 -23.224 37.583 1.00 81.00 93 SER A O 1
ATOM 740 N N . GLU A 1 94 ? -46.925 -22.709 38.223 1.00 78.50 94 GLU A N 1
ATOM 741 C CA . GLU A 1 94 ? -46.547 -24.074 38.612 1.00 78.50 94 GLU A CA 1
ATOM 742 C C . GLU A 1 94 ? -47.355 -24.546 39.837 1.00 78.50 94 GLU A C 1
ATOM 744 O O . GLU A 1 94 ? -47.857 -25.666 39.839 1.00 78.50 94 GLU A O 1
ATOM 749 N N . GLU A 1 95 ? -47.596 -23.674 40.824 1.00 81.94 95 GLU A N 1
ATOM 750 C CA . GLU A 1 95 ? -48.420 -23.982 42.003 1.00 81.94 95 GLU A CA 1
ATOM 751 C C . GLU A 1 95 ? -49.881 -24.294 41.633 1.00 81.94 95 GLU A C 1
ATOM 753 O O . GLU A 1 95 ? -50.490 -25.214 42.184 1.00 81.94 95 GLU A O 1
ATOM 758 N N . LEU A 1 96 ? -50.447 -23.571 40.662 1.00 76.06 96 LEU A N 1
ATOM 759 C CA . LEU A 1 96 ? -51.799 -23.842 40.167 1.00 76.06 96 LEU A CA 1
ATOM 760 C C . LEU A 1 96 ? -51.886 -25.180 39.411 1.00 76.06 96 LEU A C 1
ATOM 762 O O . LEU A 1 96 ? -52.890 -25.886 39.542 1.00 76.06 96 LEU A O 1
ATOM 766 N N . ASP A 1 97 ? -50.842 -25.554 38.666 1.00 74.25 97 ASP A N 1
ATOM 767 C CA . ASP A 1 97 ? -50.752 -26.841 37.964 1.00 74.25 97 ASP A CA 1
ATOM 768 C C . ASP A 1 97 ? -50.560 -28.030 38.940 1.00 74.25 97 ASP A C 1
ATOM 770 O O . ASP A 1 97 ? -51.168 -29.095 38.767 1.00 74.25 97 ASP A O 1
ATOM 774 N N . ASP A 1 98 ? -49.790 -27.854 40.018 1.00 71.19 98 ASP A N 1
ATOM 775 C CA . ASP A 1 98 ? -49.613 -28.858 41.081 1.00 71.19 98 ASP A CA 1
ATOM 776 C C . ASP A 1 98 ? -50.906 -29.081 41.896 1.00 71.19 98 ASP A C 1
ATOM 778 O O . ASP A 1 98 ? -51.281 -30.214 42.225 1.00 71.19 98 ASP A O 1
ATOM 782 N N . LEU A 1 99 ? -51.671 -28.019 42.168 1.00 64.81 99 LEU A N 1
ATOM 783 C CA . LEU A 1 99 ? -52.982 -28.138 42.818 1.00 64.81 99 LEU A CA 1
ATOM 784 C C . LEU A 1 99 ? -54.011 -28.832 41.913 1.00 64.81 99 LEU A C 1
ATOM 786 O O . LEU A 1 99 ? -54.803 -29.646 42.398 1.00 64.81 99 LEU A O 1
ATOM 790 N N . ALA A 1 100 ? -53.970 -28.580 40.601 1.00 64.19 100 ALA A N 1
ATOM 791 C CA . ALA A 1 100 ? -54.826 -29.258 39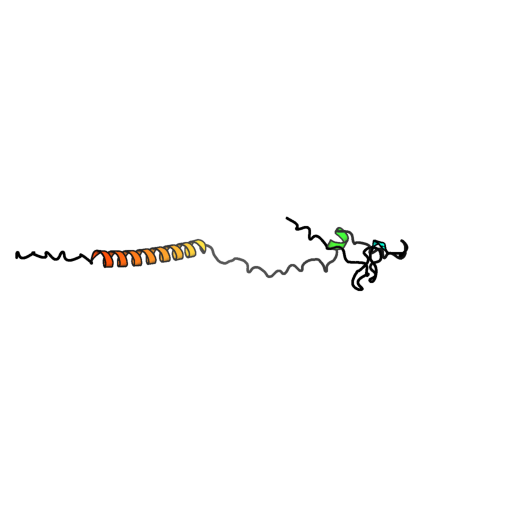.632 1.00 64.19 100 ALA A CA 1
ATOM 792 C C . ALA A 1 100 ? -54.531 -30.768 39.555 1.00 64.19 100 ALA A C 1
ATOM 794 O O . ALA A 1 100 ? -55.461 -31.579 39.507 1.00 64.19 100 ALA A O 1
ATOM 795 N N . THR A 1 101 ? -53.257 -31.166 39.617 1.00 60.47 101 THR A N 1
ATOM 796 C CA . THR A 1 101 ? -52.839 -32.577 39.548 1.00 60.47 101 THR A CA 1
ATOM 797 C C . THR A 1 101 ? -53.047 -33.350 40.856 1.00 60.47 101 THR A C 1
ATOM 799 O O . THR A 1 101 ? -53.374 -34.536 40.801 1.00 60.47 101 THR A O 1
ATOM 802 N N . SER A 1 102 ? -52.977 -32.702 42.028 1.00 59.59 102 SER A N 1
ATOM 803 C CA . SER A 1 102 ? -53.242 -33.352 43.330 1.00 59.59 102 SER A CA 1
ATOM 804 C C . SER A 1 102 ? -54.716 -33.724 43.576 1.00 59.59 102 SER A C 1
ATOM 806 O O . SER A 1 102 ? -55.015 -34.590 44.400 1.00 59.59 102 SER A O 1
ATOM 808 N N . SER A 1 103 ? -55.651 -33.112 42.838 1.00 57.25 103 SER A N 1
ATOM 809 C CA . SER A 1 103 ? -57.093 -33.383 42.953 1.00 57.25 103 SER A CA 1
ATOM 810 C C . SER A 1 103 ? -57.559 -34.647 42.208 1.00 57.25 103 SER A C 1
ATOM 812 O O . SER A 1 103 ? -58.668 -35.134 42.442 1.00 57.25 103 SER A O 1
ATOM 814 N N . HIS A 1 104 ? -56.717 -35.232 41.346 1.00 58.69 104 HIS A N 1
ATOM 815 C CA . HIS A 1 104 ? -57.017 -36.477 40.635 1.00 58.69 104 HIS A CA 1
ATOM 816 C C . HIS A 1 104 ? -56.664 -37.698 41.502 1.00 58.69 104 HIS A C 1
ATOM 818 O O . HIS A 1 104 ? -55.657 -38.377 41.310 1.00 58.69 104 HIS A O 1
ATOM 824 N N . THR A 1 105 ? -57.516 -37.994 42.484 1.00 55.84 105 THR A N 1
ATOM 825 C CA . THR A 1 105 ? -57.477 -39.284 43.189 1.00 55.84 105 THR A CA 1
ATOM 826 C C . THR A 1 105 ? -58.082 -40.374 42.290 1.00 55.84 105 THR A C 1
ATOM 828 O O . THR A 1 105 ? -59.232 -40.240 41.862 1.00 55.84 105 THR A O 1
ATOM 831 N N . PRO A 1 106 ? -57.363 -41.465 41.956 1.00 54.44 106 PRO A N 1
ATOM 832 C CA . PRO A 1 106 ? -57.981 -42.572 41.241 1.00 54.44 106 PRO A CA 1
ATOM 833 C C . PRO A 1 106 ? -58.916 -43.320 42.198 1.00 54.44 106 PRO A C 1
ATOM 835 O O . PRO A 1 106 ? -58.482 -43.874 43.209 1.00 54.44 106 PRO A O 1
ATOM 838 N N . GLN A 1 107 ? -60.212 -43.341 41.879 1.00 50.97 107 GLN A N 1
ATOM 839 C CA . GLN A 1 107 ? -61.181 -44.189 42.570 1.00 50.97 107 GLN A CA 1
ATOM 840 C C . GLN A 1 107 ? -60.762 -45.656 42.410 1.00 50.97 107 GLN A C 1
ATOM 842 O O . GLN A 1 107 ? -60.727 -46.193 41.302 1.00 50.97 107 GLN A O 1
ATOM 847 N N . VAL A 1 108 ? -60.422 -46.307 43.522 1.00 47.56 108 VAL A N 1
ATOM 848 C CA . VAL A 1 108 ? -60.077 -47.729 43.554 1.00 47.56 108 VAL A CA 1
ATOM 849 C C . VAL A 1 108 ? -61.370 -48.528 43.375 1.00 47.56 108 VAL A C 1
ATOM 851 O O . VAL A 1 108 ? -62.153 -48.679 44.310 1.00 47.56 108 VAL A O 1
ATOM 854 N N . VAL A 1 109 ? -61.632 -49.011 42.159 1.00 51.22 109 VAL A N 1
ATOM 855 C CA . VAL A 1 109 ? -62.792 -49.870 41.883 1.00 51.22 109 VAL A CA 1
ATOM 856 C C . VAL A 1 109 ? -62.483 -51.281 42.382 1.00 51.22 109 VAL A C 1
ATOM 858 O O . VAL A 1 109 ? -61.689 -52.011 41.789 1.00 51.22 109 VAL A O 1
ATOM 861 N N . VAL A 1 110 ? -63.107 -51.671 43.493 1.00 50.69 110 VAL A N 1
ATOM 862 C CA . VAL A 1 110 ? -63.062 -53.039 44.026 1.00 50.69 110 VAL A CA 1
ATOM 863 C C . VAL A 1 110 ? -63.941 -53.924 43.139 1.00 50.69 110 VAL A C 1
ATOM 865 O O . VAL A 1 110 ? -65.166 -53.852 43.202 1.00 50.69 110 VAL A O 1
ATOM 868 N N . VAL A 1 111 ? -63.333 -54.738 42.274 1.00 51.19 111 VAL A N 1
ATOM 869 C CA . VAL A 1 111 ? -64.072 -55.711 41.453 1.00 51.19 111 VAL A CA 1
ATOM 870 C C . VAL A 1 111 ? -64.111 -57.051 42.183 1.00 51.19 111 VAL A C 1
ATOM 872 O O . VAL A 1 111 ? -63.140 -57.809 42.189 1.00 51.19 111 VAL A O 1
ATOM 875 N N . SER A 1 112 ? -65.254 -57.344 42.797 1.00 47.91 112 SER A N 1
ATOM 876 C CA . SER A 1 112 ? -65.583 -58.654 43.356 1.00 47.91 112 SER A CA 1
ATOM 877 C C . SER A 1 112 ? -65.676 -59.691 42.232 1.00 47.91 112 SER A C 1
ATOM 879 O O . SER A 1 112 ? -66.579 -59.633 41.398 1.00 47.91 112 SER A O 1
ATOM 881 N N . LYS A 1 113 ? -64.746 -60.651 42.195 1.00 47.78 113 LYS A N 1
ATOM 882 C CA . LYS A 1 113 ? -64.838 -61.824 41.314 1.00 47.78 113 LYS A CA 1
ATOM 883 C C . LYS A 1 113 ? -65.878 -62.796 41.872 1.00 47.78 113 LYS A C 1
ATOM 885 O O . LYS A 1 113 ? -65.676 -63.370 42.939 1.00 47.78 113 LYS A O 1
ATOM 890 N N . ALA A 1 114 ? -66.980 -62.966 41.145 1.00 45.47 114 ALA A N 1
ATOM 891 C CA . ALA A 1 114 ? -67.941 -64.037 41.374 1.00 45.47 114 ALA A CA 1
ATOM 892 C C . ALA A 1 114 ? -67.373 -65.377 40.875 1.00 45.47 114 ALA A C 1
ATOM 894 O O . ALA A 1 114 ? -66.765 -65.452 39.809 1.00 45.47 114 ALA A O 1
ATOM 895 N N . SER A 1 115 ? -67.57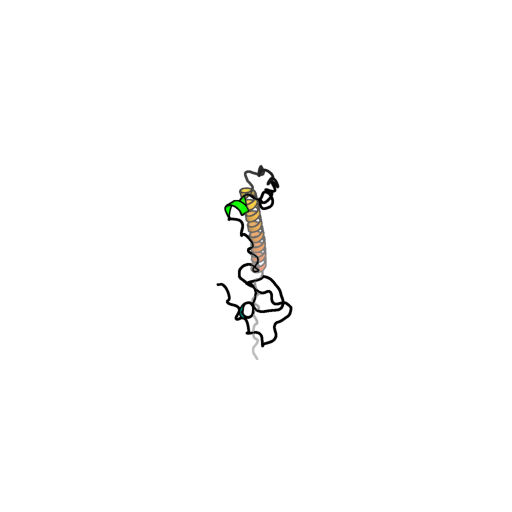5 -66.407 41.694 1.00 42.94 115 SER A N 1
ATOM 896 C CA . SER A 1 115 ? -67.248 -67.813 41.466 1.00 42.94 115 SER A CA 1
ATOM 897 C C . SER A 1 115 ? -68.102 -68.407 40.347 1.00 42.94 115 SER A C 1
ATOM 899 O O . SER A 1 115 ? -69.328 -68.309 40.406 1.00 42.94 115 SER A O 1
ATOM 901 N N . THR A 1 116 ? -67.483 -69.094 39.388 1.00 46.31 116 THR A N 1
ATOM 902 C CA . THR A 1 116 ? -68.051 -70.274 38.713 1.00 46.31 116 THR A CA 1
ATOM 903 C C . THR A 1 116 ? -66.910 -71.162 38.241 1.00 46.31 116 THR A C 1
ATOM 905 O O . THR A 1 116 ? -65.915 -70.597 37.734 1.00 46.31 116 THR A O 1
#

Nearest PDB structures (foldseek):
  2ms0-assembly1_A  TM=1.927E-01  e=7.562E-01  Murine leukemia virus
  6exn-assembly1_c  TM=1.464E-01  e=4.270E+00  Saccharomyces cerevisiae S288C

InterPro domains:
  IPR039715 Zinc finger CCHC domain-containing protein 10 [PTHR13491] (18-103)